Protein AF-A0A3D5AM61-F1 (afdb_monomer_lite)

pLDDT: mean 89.53, std 14.12, range [38.19, 98.19]

Foldseek 3Di:
DDPPPPPPPFDFDDWPDDWDDDDQKIWTWTDTPPDDIKIWIWGDDPVDIDTDAIGPQGPDPCCVVPPDPSRCVVRVD

Secondary structure (DSSP, 8-state):
-------------EE-SPPEEETTEEEEEEE-TTSPPEEEEEES-TTSPEEEEEES----HHHHHHS-HHHHHHTT-

Structure (mmCIF, N/CA/C/O backbone):
data_AF-A0A3D5AM61-F1
#
_entry.id   AF-A0A3D5AM61-F1
#
loop_
_atom_site.group_PDB
_atom_site.id
_atom_site.type_symbol
_atom_site.label_atom_id
_atom_site.label_alt_id
_atom_site.label_comp_id
_atom_site.label_asym_id
_atom_site.label_entity_id
_atom_site.label_seq_id
_atom_site.pdbx_PDB_ins_code
_atom_site.Cartn_x
_atom_site.Cartn_y
_atom_site.Cartn_z
_atom_site.occupancy
_atom_site.B_iso_or_equiv
_atom_site.auth_seq_id
_atom_site.auth_comp_id
_atom_site.auth_asym_id
_atom_site.auth_atom_id
_atom_site.pdbx_PDB_model_num
ATOM 1 N N . MET A 1 1 ? -35.073 -18.781 6.330 1.00 38.19 1 MET A N 1
ATOM 2 C CA . MET A 1 1 ? -34.783 -17.486 6.993 1.00 38.19 1 MET A CA 1
ATOM 3 C C . MET A 1 1 ? -33.310 -17.226 6.772 1.00 38.19 1 MET A C 1
ATOM 5 O O . MET A 1 1 ? -32.472 -17.488 7.625 1.00 38.19 1 MET A O 1
ATOM 9 N N . ASP A 1 2 ? -33.009 -16.868 5.538 1.00 43.91 2 ASP A N 1
ATOM 10 C CA . ASP A 1 2 ? -31.678 -16.872 4.964 1.00 43.91 2 ASP A CA 1
ATOM 11 C C . ASP A 1 2 ? -30.961 -15.596 5.399 1.00 43.91 2 ASP A C 1
ATOM 13 O O . ASP A 1 2 ? -31.422 -14.484 5.132 1.00 43.91 2 ASP A O 1
ATOM 17 N N . LEU A 1 3 ? -29.854 -15.753 6.127 1.00 55.06 3 LEU A N 1
ATOM 18 C CA . LEU A 1 3 ? -28.949 -14.660 6.466 1.00 55.06 3 LEU A CA 1
ATOM 19 C C . LEU A 1 3 ? -28.304 -14.159 5.170 1.00 55.06 3 LEU A C 1
ATOM 21 O O . LEU A 1 3 ? -27.220 -14.596 4.789 1.00 55.06 3 LEU A O 1
ATOM 25 N N . VAL A 1 4 ? -28.973 -13.228 4.486 1.00 55.88 4 VAL A N 1
ATOM 26 C CA . VAL A 1 4 ? -28.340 -12.364 3.488 1.00 55.88 4 VAL A CA 1
ATOM 27 C C . VAL A 1 4 ? -27.191 -11.650 4.194 1.00 55.88 4 VAL A C 1
A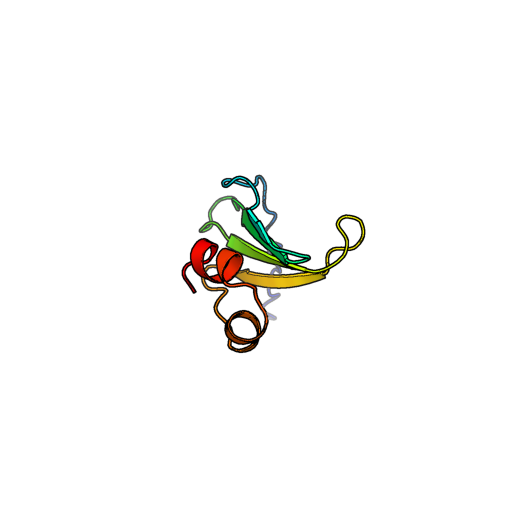TOM 29 O O . VAL A 1 4 ? -27.387 -10.713 4.970 1.00 55.88 4 VAL A O 1
ATOM 32 N N . LYS A 1 5 ? -25.971 -12.132 3.953 1.00 53.12 5 LYS A N 1
ATOM 33 C CA . LYS A 1 5 ? -24.730 -11.452 4.303 1.00 53.12 5 LYS A CA 1
ATOM 34 C C . LYS A 1 5 ? -24.732 -10.150 3.511 1.00 53.12 5 LYS A C 1
ATOM 36 O O . LYS A 1 5 ? -24.434 -10.150 2.324 1.00 53.12 5 LYS A O 1
ATOM 41 N N . ARG A 1 6 ? -25.154 -9.048 4.139 1.00 51.59 6 ARG A N 1
ATOM 42 C CA . ARG A 1 6 ? -24.986 -7.716 3.555 1.00 51.59 6 ARG A CA 1
ATOM 43 C C . ARG A 1 6 ? -23.491 -7.531 3.339 1.00 51.59 6 ARG A C 1
ATOM 45 O O . ARG A 1 6 ? -22.744 -7.374 4.301 1.00 51.59 6 ARG A O 1
ATOM 52 N N . GLU A 1 7 ? -23.052 -7.591 2.091 1.00 56.03 7 GLU A N 1
ATOM 53 C CA . GLU A 1 7 ? -21.727 -7.135 1.702 1.00 56.03 7 GLU A CA 1
ATOM 54 C C . GLU A 1 7 ? -21.724 -5.614 1.846 1.00 56.03 7 GLU A C 1
ATOM 56 O O . GLU A 1 7 ? -21.948 -4.871 0.894 1.00 56.03 7 GLU A O 1
ATOM 61 N N . THR A 1 8 ? -21.548 -5.127 3.076 1.00 57.34 8 THR A N 1
ATOM 62 C CA . THR A 1 8 ? -21.245 -3.719 3.309 1.00 57.34 8 THR A CA 1
ATOM 63 C C . THR A 1 8 ? -19.880 -3.481 2.691 1.00 57.34 8 THR A C 1
ATOM 65 O O . THR A 1 8 ? -18.850 -3.776 3.295 1.00 57.34 8 THR A O 1
ATOM 68 N N . THR A 1 9 ? -19.870 -3.014 1.448 1.00 66.38 9 THR A N 1
ATOM 69 C CA . THR A 1 9 ? -18.647 -2.642 0.753 1.00 66.38 9 THR A CA 1
ATOM 70 C C . THR A 1 9 ? -18.056 -1.465 1.518 1.00 66.38 9 THR A C 1
ATOM 72 O O . THR A 1 9 ? -18.575 -0.350 1.453 1.00 66.38 9 THR A O 1
ATOM 75 N N . ALA A 1 10 ? -17.012 -1.720 2.306 1.00 73.44 10 ALA A N 1
ATOM 76 C CA . ALA A 1 10 ? -16.254 -0.664 2.953 1.00 73.44 10 ALA A CA 1
ATOM 77 C C . ALA A 1 10 ? -15.678 0.230 1.851 1.00 73.44 10 ALA A C 1
ATOM 79 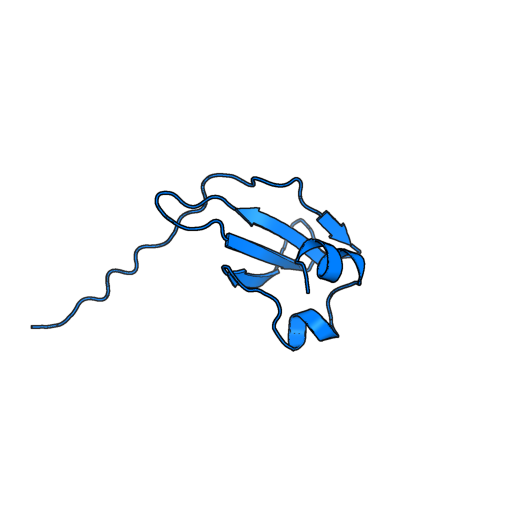O O . ALA A 1 10 ? -14.880 -0.225 1.031 1.00 73.44 10 ALA A O 1
ATOM 80 N N . ARG A 1 11 ? -16.134 1.483 1.790 1.00 83.75 11 ARG A N 1
ATOM 81 C CA . ARG A 1 11 ? -15.612 2.467 0.845 1.00 83.75 11 ARG A CA 1
ATOM 82 C C . ARG A 1 11 ? -14.628 3.365 1.577 1.00 83.75 11 ARG A C 1
ATOM 84 O O . ARG A 1 11 ? -15.061 4.120 2.449 1.00 83.75 11 ARG A O 1
ATOM 91 N N . PRO A 1 12 ? -13.333 3.289 1.243 1.00 84.06 12 PRO A N 1
ATOM 92 C CA . PRO A 1 12 ? -12.383 4.242 1.770 1.00 84.06 12 PRO A CA 1
ATOM 93 C C . PRO A 1 12 ? -12.702 5.645 1.250 1.00 84.06 12 PRO A C 1
ATOM 95 O O . PRO A 1 12 ? -13.082 5.814 0.090 1.00 84.06 12 PRO A O 1
ATOM 98 N N . THR A 1 13 ? -12.564 6.647 2.110 1.00 89.75 13 THR A N 1
ATOM 99 C CA . THR A 1 13 ? -12.875 8.049 1.790 1.00 89.75 13 THR A CA 1
ATOM 100 C C . THR A 1 13 ? -11.631 8.858 1.468 1.00 89.75 13 THR A C 1
ATOM 102 O O . THR A 1 13 ? -11.686 9.752 0.625 1.00 89.75 13 THR A O 1
ATOM 105 N N . LYS A 1 14 ? -10.508 8.566 2.129 1.00 89.94 14 LYS A N 1
ATOM 106 C CA . LYS A 1 14 ? -9.296 9.378 2.033 1.00 89.94 14 LYS A CA 1
ATOM 107 C C . LYS A 1 14 ? -8.045 8.575 2.379 1.00 89.94 14 LYS A C 1
ATOM 109 O O . LYS A 1 14 ? -8.079 7.737 3.272 1.00 89.94 14 LYS A O 1
ATOM 114 N N . ALA A 1 15 ? -6.930 8.882 1.717 1.00 89.44 15 ALA A N 1
ATOM 115 C CA . ALA A 1 15 ? -5.607 8.473 2.180 1.00 89.44 15 ALA A CA 1
ATOM 116 C C . ALA A 1 15 ? -5.128 9.394 3.316 1.00 89.44 15 ALA A C 1
ATOM 118 O O . ALA A 1 15 ? -5.067 10.616 3.151 1.00 89.44 15 ALA A O 1
ATOM 119 N N . VAL A 1 16 ? -4.800 8.818 4.470 1.00 90.00 16 VAL A N 1
ATOM 120 C CA . VAL A 1 16 ? -4.388 9.566 5.675 1.00 90.00 16 VAL A CA 1
ATOM 121 C C . VAL A 1 16 ? -2.883 9.736 5.795 1.00 90.00 16 VAL A C 1
ATOM 123 O O . VAL A 1 16 ? -2.429 10.667 6.454 1.00 90.00 16 VAL A O 1
ATOM 126 N N . VAL A 1 17 ? -2.112 8.885 5.120 1.00 88.56 17 VAL A N 1
ATOM 127 C CA . VAL A 1 17 ? -0.662 9.040 4.989 1.00 88.56 17 VAL A CA 1
ATOM 128 C C . VAL A 1 17 ? -0.305 9.305 3.536 1.00 88.56 17 VAL A C 1
ATOM 130 O O . VAL A 1 17 ? -0.913 8.740 2.620 1.00 88.56 17 VAL A O 1
ATOM 133 N N . THR A 1 18 ? 0.710 10.142 3.323 1.00 88.94 18 THR A N 1
ATOM 134 C CA . THR A 1 18 ? 1.328 10.283 2.004 1.00 88.94 18 THR A CA 1
ATOM 135 C C . THR A 1 18 ? 1.790 8.903 1.534 1.00 88.94 18 THR A C 1
ATOM 137 O O . THR A 1 18 ? 2.472 8.219 2.303 1.00 88.94 18 THR A O 1
ATOM 140 N N . PRO A 1 19 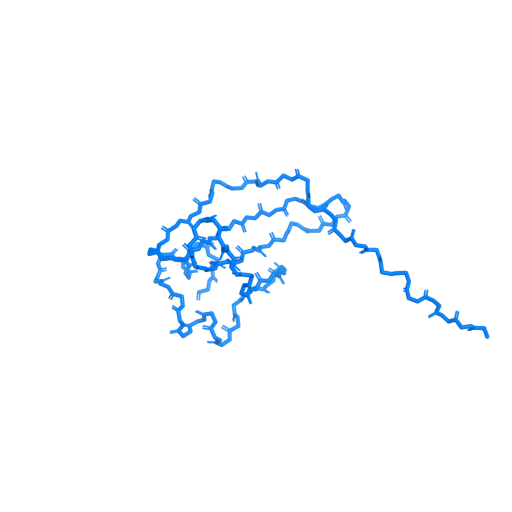? 1.428 8.469 0.312 1.00 89.69 19 PRO A N 1
ATOM 141 C CA . PRO A 1 19 ? 1.851 7.174 -0.195 1.00 89.69 19 PRO A CA 1
ATOM 142 C C . PRO A 1 19 ? 3.371 7.034 -0.163 1.00 89.69 19 PRO A C 1
ATOM 144 O O . PRO A 1 19 ? 4.099 7.907 -0.640 1.00 89.69 19 PRO A O 1
ATOM 147 N N . VAL A 1 20 ? 3.842 5.927 0.403 1.00 95.44 20 VAL A N 1
ATOM 148 C CA . VAL A 1 20 ? 5.256 5.559 0.390 1.00 95.44 20 VAL A CA 1
ATOM 149 C C . VAL A 1 20 ? 5.485 4.642 -0.798 1.00 95.44 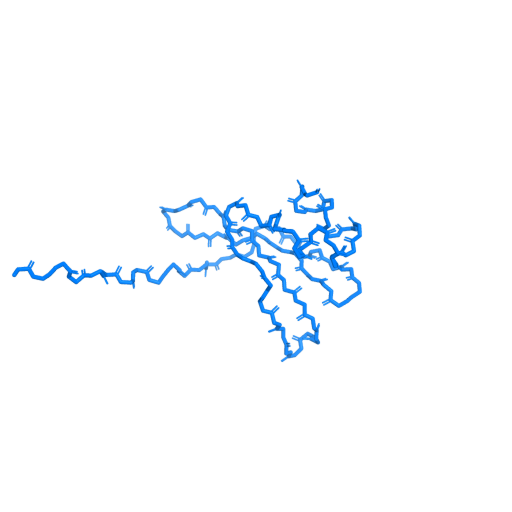20 VAL A C 1
ATOM 151 O O . VAL A 1 20 ? 4.800 3.629 -0.939 1.00 95.44 20 VAL A O 1
ATOM 154 N N . CYS A 1 21 ? 6.460 4.984 -1.635 1.00 94.88 21 CYS A N 1
ATOM 155 C CA . CYS A 1 21 ? 6.800 4.223 -2.832 1.00 94.88 21 CYS A CA 1
ATOM 156 C C . CYS A 1 21 ? 8.216 3.653 -2.709 1.00 94.88 21 CYS A C 1
ATOM 158 O O . CYS A 1 21 ? 9.137 4.358 -2.296 1.00 94.88 21 CYS A O 1
ATOM 160 N N . ALA A 1 2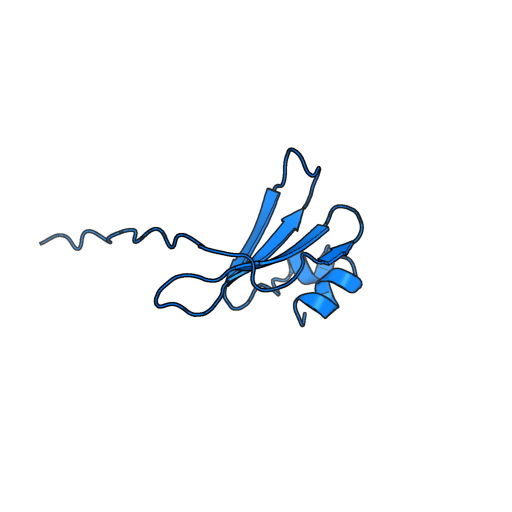2 ? 8.412 2.402 -3.119 1.00 96.50 22 ALA A N 1
ATOM 161 C CA . ALA A 1 22 ? 9.740 1.821 -3.295 1.00 96.50 22 ALA A CA 1
ATOM 162 C C . ALA A 1 22 ? 9.735 0.877 -4.500 1.00 96.50 22 ALA A C 1
ATOM 164 O O . ALA A 1 22 ? 9.033 -0.135 -4.510 1.00 96.50 22 ALA A O 1
ATOM 165 N N . GLY A 1 23 ? 10.512 1.206 -5.534 1.00 94.19 23 GLY A N 1
ATOM 166 C CA . GLY A 1 23 ? 10.423 0.500 -6.813 1.00 94.19 23 GLY A CA 1
ATOM 167 C C . GLY A 1 23 ? 9.003 0.578 -7.379 1.00 94.19 23 GLY A C 1
ATOM 168 O O . GLY A 1 23 ? 8.437 1.662 -7.469 1.00 94.19 23 GLY A O 1
ATOM 169 N N . ASN A 1 24 ? 8.420 -0.572 -7.723 1.00 95.69 24 ASN A N 1
ATOM 170 C CA . ASN A 1 24 ? 7.035 -0.671 -8.189 1.00 95.69 24 ASN A CA 1
ATOM 171 C C . ASN A 1 24 ? 6.021 -0.966 -7.068 1.00 95.69 24 ASN A C 1
ATOM 173 O O . ASN A 1 24 ? 4.895 -1.343 -7.377 1.00 95.69 24 ASN A O 1
ATOM 177 N N . TRP A 1 25 ? 6.398 -0.845 -5.791 1.00 97.75 25 TRP A N 1
ATOM 178 C CA . TRP A 1 25 ? 5.514 -1.062 -4.642 1.00 97.75 25 TRP A CA 1
ATOM 179 C C . TRP A 1 25 ? 5.055 0.254 -4.026 1.00 97.75 25 TRP A C 1
ATOM 181 O O . TRP A 1 25 ? 5.819 1.219 -3.964 1.00 97.75 25 TRP A O 1
ATOM 191 N N . HIS A 1 26 ? 3.830 0.249 -3.504 1.00 96.62 26 HIS A N 1
ATOM 192 C CA . HIS A 1 26 ? 3.207 1.402 -2.869 1.00 96.62 26 HIS A CA 1
ATOM 193 C C . HIS A 1 26 ? 2.495 0.978 -1.584 1.00 96.62 26 HIS A C 1
ATOM 195 O O . HIS A 1 26 ? 1.773 -0.022 -1.569 1.00 96.62 26 HIS A O 1
ATOM 201 N N . TYR A 1 27 ? 2.666 1.773 -0.534 1.00 97.44 27 TYR A N 1
ATOM 202 C CA . TYR A 1 27 ? 1.977 1.651 0.744 1.00 97.44 27 TYR A CA 1
ATOM 203 C C . TYR A 1 27 ? 1.192 2.928 1.043 1.00 97.44 27 TYR A C 1
ATOM 205 O O . TYR A 1 27 ? 1.696 4.038 0.860 1.00 97.44 27 TYR A O 1
ATOM 213 N N . THR A 1 28 ? -0.033 2.780 1.533 1.00 96.69 28 THR A N 1
ATOM 214 C CA . THR A 1 28 ? -0.813 3.879 2.106 1.00 96.69 28 THR A CA 1
ATOM 215 C C . THR A 1 28 ? -1.777 3.350 3.168 1.00 96.69 28 THR A C 1
ATOM 217 O O . THR A 1 28 ? -1.942 2.142 3.336 1.00 96.69 28 THR A O 1
ATOM 220 N N . VAL A 1 29 ? -2.431 4.268 3.869 1.00 97.06 29 VAL A N 1
ATOM 221 C CA . VAL A 1 29 ? -3.485 3.993 4.843 1.00 97.06 29 VAL A CA 1
ATOM 222 C C . VAL A 1 29 ? -4.719 4.760 4.404 1.00 97.06 29 VAL A C 1
ATOM 224 O O . VAL A 1 29 ? -4.640 5.964 4.146 1.00 97.06 29 VAL A O 1
ATOM 227 N N . LEU A 1 30 ? -5.846 4.065 4.311 1.00 95.50 30 LEU A N 1
ATOM 228 C CA . LEU A 1 30 ? -7.124 4.622 3.900 1.00 95.50 30 LEU A CA 1
ATOM 229 C C . LEU A 1 30 ? -8.090 4.695 5.086 1.00 95.50 30 LEU A C 1
ATOM 231 O O . LEU A 1 30 ? -8.316 3.701 5.775 1.00 95.50 30 LEU A O 1
ATOM 235 N N . GLU A 1 31 ? -8.702 5.857 5.293 1.00 94.88 31 GLU A N 1
ATOM 236 C CA . GLU A 1 31 ? -9.826 6.015 6.216 1.00 94.88 31 GLU A CA 1
ATOM 237 C C . GLU A 1 31 ? -11.065 5.324 5.655 1.00 94.88 31 GLU A C 1
ATOM 239 O O . GLU A 1 31 ? -11.391 5.479 4.476 1.00 94.88 31 GLU A O 1
ATOM 244 N N . VAL A 1 32 ? -11.782 4.606 6.517 1.00 93.12 32 VAL A N 1
ATOM 245 C CA . VAL A 1 32 ? -13.088 4.018 6.220 1.00 93.12 32 VAL A CA 1
ATOM 246 C C . VAL A 1 32 ? -14.071 4.508 7.288 1.00 93.12 32 VAL A C 1
ATOM 248 O O . VAL A 1 32 ? -13.780 4.353 8.475 1.00 93.12 32 VAL A O 1
ATOM 251 N N . PRO A 1 33 ? -15.227 5.085 6.910 1.00 91.94 33 PRO A N 1
ATOM 252 C CA . PRO A 1 33 ? -16.217 5.554 7.877 1.00 91.94 33 PRO A CA 1
ATOM 253 C C . PRO A 1 33 ? -16.632 4.456 8.860 1.00 91.94 33 PRO A C 1
ATOM 255 O O . PRO A 1 33 ? -16.901 3.325 8.450 1.00 91.94 33 PRO A O 1
ATOM 258 N N . ASP A 1 34 ? -16.677 4.802 10.149 1.00 90.75 34 ASP A N 1
ATOM 259 C CA . ASP A 1 34 ? -17.095 3.922 11.251 1.00 90.75 34 ASP A CA 1
ATOM 260 C C . ASP A 1 34 ? -16.281 2.615 11.374 1.00 90.75 34 ASP A C 1
ATOM 262 O O . ASP A 1 34 ? -16.775 1.597 11.878 1.00 90.75 34 ASP A O 1
ATOM 266 N N . LYS A 1 35 ? -15.033 2.615 10.885 1.00 90.00 35 LYS A N 1
ATOM 267 C CA . LYS A 1 35 ? -14.106 1.476 10.906 1.00 90.00 35 LYS A CA 1
ATOM 268 C C . LYS A 1 35 ? -12.686 1.925 11.241 1.00 90.00 35 LYS A C 1
ATOM 270 O O . LYS A 1 35 ? -12.332 3.092 11.110 1.00 90.00 35 LYS A O 1
ATOM 275 N N . GLU A 1 36 ? -11.868 0.960 11.648 1.00 92.25 36 GLU A N 1
ATOM 276 C CA . GLU A 1 36 ? -10.424 1.160 11.748 1.00 92.25 36 GLU A CA 1
ATOM 277 C C . GLU A 1 36 ? -9.831 1.445 10.351 1.00 92.25 36 GLU A C 1
ATOM 279 O O . GLU A 1 36 ? -10.289 0.840 9.371 1.00 92.25 36 GLU A O 1
ATOM 284 N N . PRO A 1 37 ? -8.845 2.358 10.225 1.00 94.06 37 PRO A N 1
ATOM 285 C CA . PRO A 1 37 ? -8.182 2.618 8.954 1.00 94.06 37 PRO A CA 1
ATOM 286 C C . PRO A 1 37 ? -7.557 1.351 8.371 1.00 94.06 37 PRO A C 1
ATOM 288 O O . PRO A 1 37 ? -6.986 0.527 9.084 1.00 94.06 37 PRO A O 1
ATOM 291 N N . LEU A 1 38 ? -7.640 1.211 7.053 1.00 96.38 38 LEU A N 1
ATOM 292 C CA . LEU A 1 38 ? -7.087 0.063 6.348 1.00 96.38 38 LEU A CA 1
ATOM 293 C C . LEU A 1 38 ? -5.712 0.408 5.799 1.00 96.38 38 LEU A C 1
ATOM 295 O O . LEU A 1 38 ? -5.557 1.375 5.054 1.00 96.38 38 LEU A O 1
ATOM 299 N N . GLN A 1 39 ? -4.727 -0.420 6.112 1.00 97.38 39 GLN A N 1
ATOM 300 C CA . GLN A 1 39 ? -3.456 -0.432 5.407 1.00 97.38 39 GLN A CA 1
ATOM 301 C C . GLN A 1 39 ? -3.661 -1.048 4.020 1.00 97.38 39 GLN A C 1
ATOM 303 O O . GLN A 1 39 ? -4.431 -2.000 3.854 1.00 97.38 39 GLN A O 1
ATOM 308 N N . VAL A 1 40 ? -2.976 -0.506 3.015 1.00 96.81 40 VAL A N 1
ATOM 309 C CA . VAL A 1 40 ? -3.093 -0.944 1.622 1.00 96.81 40 VAL A CA 1
ATOM 310 C C . VAL A 1 40 ? -1.712 -1.065 1.002 1.00 96.81 40 VAL A C 1
ATOM 312 O O . VAL A 1 40 ? -0.954 -0.096 0.950 1.00 96.81 40 VAL A O 1
ATOM 315 N N . LEU A 1 41 ? -1.419 -2.252 0.477 1.00 97.69 41 LEU A N 1
ATOM 316 C CA . LEU A 1 41 ? -0.233 -2.533 -0.318 1.00 97.69 41 LEU A CA 1
ATOM 317 C C . LEU A 1 41 ? -0.637 -2.815 -1.759 1.00 97.69 41 LEU A C 1
ATOM 319 O O . LEU A 1 41 ? -1.436 -3.715 -2.030 1.00 97.69 41 LEU A O 1
ATOM 323 N N . THR A 1 42 ? -0.049 -2.074 -2.692 1.00 96.75 42 THR A N 1
ATOM 324 C CA . THR A 1 42 ? -0.208 -2.312 -4.131 1.00 96.75 42 THR A CA 1
ATOM 325 C C . THR A 1 42 ? 1.147 -2.426 -4.816 1.00 96.75 42 THR A C 1
ATOM 327 O O . THR A 1 42 ? 2.164 -1.966 -4.291 1.00 96.75 42 THR A O 1
ATOM 330 N N . LYS A 1 43 ? 1.171 -3.042 -5.999 1.00 96.62 43 LYS A N 1
ATOM 331 C CA . LYS A 1 43 ? 2.365 -3.098 -6.846 1.00 96.62 43 LYS A CA 1
ATOM 332 C C . LYS A 1 43 ? 2.040 -2.971 -8.332 1.00 96.62 43 LYS A C 1
ATOM 334 O O . LYS A 1 43 ? 0.922 -3.270 -8.741 1.00 96.62 43 LYS A O 1
ATOM 339 N N . GLY A 1 44 ? 3.038 -2.613 -9.132 1.00 95.62 44 GLY A N 1
ATOM 340 C CA . GLY A 1 44 ? 2.945 -2.522 -10.591 1.00 95.62 44 GLY A CA 1
ATOM 341 C C . GLY A 1 44 ? 3.054 -1.090 -11.105 1.00 95.62 44 GLY A C 1
ATOM 342 O O . GLY A 1 44 ? 3.480 -0.191 -10.378 1.00 95.62 44 GLY A O 1
ATOM 343 N N . ASP A 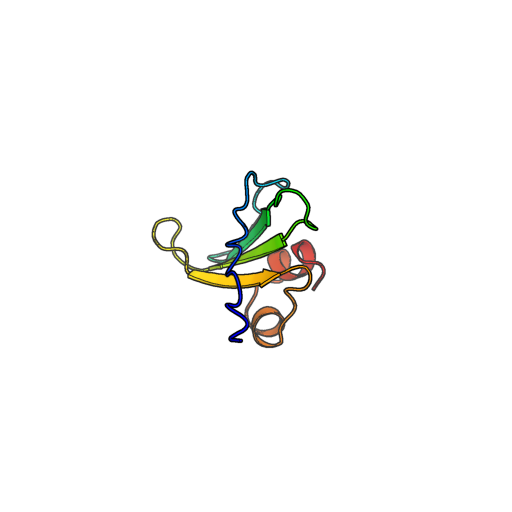1 45 ? 2.691 -0.900 -12.371 1.00 91.31 45 ASP A N 1
ATOM 344 C CA . ASP A 1 45 ? 2.695 0.410 -13.013 1.00 91.31 45 ASP A CA 1
ATOM 345 C C . ASP A 1 45 ? 1.665 1.353 -12.369 1.00 91.31 45 ASP A C 1
ATOM 347 O O . ASP A 1 45 ? 0.559 0.914 -12.044 1.00 91.31 45 ASP A O 1
ATOM 351 N N . PRO A 1 46 ? 1.950 2.663 -12.246 1.00 85.44 46 PRO A N 1
ATOM 352 C CA . PRO A 1 46 ? 1.009 3.627 -11.665 1.00 85.44 46 PRO A CA 1
ATOM 353 C C . PRO A 1 46 ? -0.349 3.687 -12.378 1.00 85.44 46 PRO A C 1
ATOM 355 O O . PRO A 1 46 ? -1.360 4.011 -11.760 1.00 85.44 46 PRO A O 1
ATOM 358 N N . ALA A 1 47 ? -0.382 3.359 -13.674 1.00 90.38 47 ALA A N 1
ATOM 359 C CA . ALA A 1 47 ? -1.607 3.289 -14.469 1.00 90.38 47 ALA A CA 1
ATOM 360 C C . ALA A 1 47 ? -2.355 1.943 -14.339 1.00 90.38 47 ALA A C 1
ATOM 362 O O . ALA A 1 47 ? -3.478 1.825 -14.825 1.00 90.38 47 ALA A O 1
ATOM 363 N N . ALA A 1 48 ? -1.746 0.930 -13.714 1.00 92.50 48 ALA A N 1
ATOM 364 C CA . ALA A 1 48 ? -2.254 -0.440 -13.638 1.00 92.50 48 ALA A CA 1
ATOM 365 C C . ALA A 1 48 ? -1.833 -1.130 -12.325 1.00 92.50 48 ALA A C 1
ATOM 367 O O . ALA A 1 48 ? -1.211 -2.196 -12.317 1.00 92.50 48 ALA A O 1
ATOM 368 N N . LEU A 1 49 ? -2.164 -0.506 -11.192 1.00 93.62 49 LEU A N 1
ATOM 369 C CA . LEU A 1 49 ? -1.829 -1.042 -9.875 1.00 93.62 49 LEU A CA 1
ATOM 370 C C . LEU A 1 49 ? -2.593 -2.337 -9.579 1.00 93.62 49 LEU A C 1
ATOM 372 O O . LEU A 1 49 ? -3.804 -2.436 -9.767 1.00 93.62 49 LEU A O 1
ATOM 376 N N . THR A 1 50 ? -1.877 -3.315 -9.034 1.00 96.19 50 THR A N 1
ATOM 377 C CA . THR A 1 50 ? -2.434 -4.561 -8.503 1.00 96.19 50 THR A CA 1
ATOM 378 C C . THR A 1 50 ? -2.488 -4.491 -6.983 1.00 96.19 50 THR A C 1
ATOM 380 O O . THR A 1 50 ? -1.478 -4.195 -6.340 1.00 96.19 50 THR A O 1
ATOM 383 N N . LEU A 1 51 ? -3.647 -4.798 -6.397 1.00 95.75 51 LEU A N 1
ATOM 384 C CA . LEU A 1 51 ? -3.790 -4.931 -4.948 1.00 95.75 51 LEU A CA 1
ATOM 385 C C . LEU A 1 51 ? -3.068 -6.193 -4.461 1.00 95.75 51 LEU A C 1
ATOM 387 O O . LEU A 1 51 ? -3.349 -7.290 -4.936 1.00 95.75 51 LEU A O 1
ATOM 391 N N . VAL A 1 52 ? -2.146 -6.034 -3.512 1.00 97.38 52 VAL A N 1
ATOM 392 C CA . VAL A 1 52 ? -1.389 -7.142 -2.908 1.00 97.38 52 VAL A CA 1
ATOM 393 C C . VAL A 1 52 ? -2.007 -7.551 -1.576 1.00 97.38 52 VAL A C 1
ATOM 395 O O . VAL A 1 52 ? -2.243 -8.733 -1.347 1.00 97.38 52 VAL A O 1
ATOM 398 N N . ALA A 1 53 ? -2.268 -6.578 -0.702 1.00 97.75 53 ALA A N 1
ATOM 399 C CA . ALA A 1 53 ? -2.887 -6.801 0.598 1.00 97.75 53 ALA A CA 1
ATOM 400 C C . ALA A 1 53 ? -3.685 -5.568 1.034 1.00 97.75 53 ALA A C 1
ATOM 402 O O . ALA A 1 53 ? -3.311 -4.432 0.735 1.00 97.75 53 ALA A O 1
ATOM 403 N N . VAL A 1 54 ? -4.779 -5.809 1.754 1.00 96.38 54 VAL A N 1
ATOM 404 C CA . VAL A 1 54 ? -5.615 -4.786 2.387 1.00 96.38 54 VAL A CA 1
ATOM 405 C C . VAL A 1 54 ? -6.091 -5.310 3.733 1.00 96.38 54 VAL A C 1
ATOM 407 O O . VAL A 1 54 ? -6.546 -6.450 3.824 1.00 96.38 54 VAL A O 1
ATOM 410 N N . GLY A 1 55 ? -5.998 -4.489 4.771 1.00 95.50 55 GLY A N 1
ATOM 411 C CA . GLY A 1 55 ? -6.431 -4.885 6.105 1.00 95.50 55 GLY A CA 1
ATOM 412 C C . GLY A 1 55 ? -5.834 -4.018 7.198 1.00 95.50 55 GLY A C 1
ATOM 413 O O . GLY A 1 55 ? -5.075 -3.091 6.934 1.00 95.50 55 GLY A O 1
ATOM 414 N N . THR A 1 56 ? -6.180 -4.333 8.438 1.00 95.00 56 THR A N 1
ATOM 415 C CA . THR A 1 56 ? -5.541 -3.739 9.620 1.00 95.00 56 THR A CA 1
ATOM 416 C C . THR A 1 56 ? -4.188 -4.400 9.916 1.00 95.00 56 THR A C 1
ATOM 418 O O . THR A 1 56 ? -3.309 -3.758 10.482 1.00 95.00 56 THR A O 1
ATOM 421 N N . ASP A 1 57 ? -3.983 -5.628 9.421 1.00 95.38 57 ASP A N 1
ATOM 422 C CA . ASP A 1 57 ? -2.695 -6.319 9.292 1.00 95.38 57 ASP A CA 1
ATOM 423 C C . ASP A 1 57 ? -2.494 -6.752 7.830 1.00 95.38 57 ASP A C 1
ATOM 425 O O . ASP A 1 57 ? -3.359 -7.391 7.226 1.00 95.38 57 ASP A O 1
ATOM 429 N N . VAL A 1 58 ? -1.354 -6.376 7.251 1.00 97.50 58 VAL A N 1
ATOM 430 C CA . VAL A 1 58 ? -0.991 -6.645 5.851 1.00 97.50 58 VAL A CA 1
ATOM 431 C C . VAL A 1 58 ? 0.296 -7.463 5.724 1.00 97.50 58 VAL A C 1
ATOM 433 O O . VAL A 1 58 ? 0.723 -7.764 4.608 1.00 97.50 58 VAL A O 1
ATOM 436 N N . CYS A 1 59 ? 0.914 -7.867 6.838 1.00 97.94 59 CYS A N 1
ATOM 437 C CA . CYS A 1 59 ? 2.240 -8.484 6.874 1.00 97.94 59 CYS A CA 1
ATOM 438 C C . CYS A 1 59 ? 2.220 -9.992 6.578 1.00 97.94 59 CYS A C 1
ATOM 440 O O . CYS A 1 59 ? 2.779 -10.803 7.326 1.00 97.94 59 CYS A O 1
ATOM 442 N N . THR A 1 60 ? 1.602 -10.375 5.458 1.00 96.56 60 THR A N 1
ATOM 443 C CA . THR A 1 60 ? 1.556 -11.762 4.981 1.00 96.56 60 THR A CA 1
ATOM 444 C C . THR A 1 60 ? 2.949 -12.276 4.608 1.00 96.56 60 THR A C 1
ATOM 446 O O . THR A 1 60 ? 3.890 -11.511 4.379 1.00 96.56 60 THR A O 1
ATOM 449 N N . VAL A 1 61 ? 3.090 -13.600 4.499 1.00 96.94 61 VAL A N 1
ATOM 450 C CA . VAL A 1 61 ? 4.356 -14.236 4.094 1.00 96.94 61 VAL A CA 1
ATOM 451 C C . VAL A 1 61 ? 4.847 -13.706 2.741 1.00 96.94 61 VAL A C 1
ATOM 453 O O . VAL A 1 61 ? 6.042 -13.471 2.570 1.00 96.94 61 VAL A O 1
ATOM 456 N N . ASP A 1 62 ? 3.950 -13.478 1.781 1.00 94.38 62 ASP A N 1
ATOM 457 C CA . ASP A 1 62 ? 4.331 -12.970 0.462 1.00 94.38 62 ASP A CA 1
ATOM 458 C C . ASP A 1 62 ? 4.761 -11.506 0.489 1.00 94.38 62 ASP A C 1
ATOM 460 O O . ASP A 1 62 ? 5.737 -11.158 -0.177 1.00 94.38 62 ASP A O 1
ATOM 464 N N . VAL A 1 63 ? 4.113 -10.673 1.309 1.00 97.75 63 VAL A N 1
ATOM 465 C CA . VAL A 1 63 ? 4.552 -9.291 1.544 1.00 97.75 63 VAL A CA 1
ATOM 466 C C . VAL A 1 63 ? 5.956 -9.284 2.140 1.00 97.75 63 VAL A C 1
ATOM 468 O O . VAL A 1 63 ? 6.846 -8.656 1.574 1.00 97.75 63 VAL A O 1
ATOM 471 N N . ARG A 1 64 ? 6.198 -10.058 3.205 1.00 98.00 64 ARG A N 1
ATOM 472 C CA . ARG A 1 64 ? 7.515 -10.145 3.864 1.00 98.00 64 ARG A CA 1
ATOM 473 C C . ARG A 1 64 ? 8.628 -10.644 2.940 1.00 98.00 64 ARG A C 1
ATOM 475 O O . ARG A 1 64 ? 9.777 -10.258 3.117 1.00 98.00 64 ARG A O 1
ATOM 482 N N . ARG A 1 65 ? 8.308 -11.506 1.968 1.00 97.75 65 ARG A N 1
ATOM 483 C CA . ARG A 1 65 ? 9.294 -12.043 1.016 1.00 97.75 65 ARG A CA 1
ATOM 484 C C . ARG A 1 65 ? 9.572 -11.135 -0.177 1.00 97.75 65 ARG A C 1
ATOM 486 O O . ARG A 1 65 ? 10.677 -11.187 -0.705 1.00 97.75 65 ARG A O 1
ATOM 493 N N . GLN A 1 66 ? 8.577 -10.389 -0.654 1.00 97.50 66 GLN A N 1
ATOM 494 C CA . GLN A 1 66 ? 8.655 -9.709 -1.954 1.00 97.50 66 GLN A CA 1
ATOM 495 C C . GLN A 1 66 ? 8.721 -8.183 -1.849 1.00 97.50 66 GLN A C 1
ATOM 497 O O . GLN A 1 66 ? 9.208 -7.542 -2.783 1.00 97.50 66 GLN A O 1
ATOM 502 N N . ALA A 1 67 ? 8.202 -7.590 -0.771 1.00 97.94 67 ALA A N 1
ATOM 503 C CA . ALA A 1 67 ? 8.171 -6.142 -0.632 1.00 97.94 67 ALA A CA 1
ATOM 504 C C . ALA A 1 67 ? 9.578 -5.588 -0.327 1.00 97.94 67 ALA A C 1
ATOM 506 O O . ALA A 1 67 ? 10.319 -6.177 0.462 1.00 97.94 67 ALA A O 1
ATOM 507 N N . PRO A 1 68 ? 9.962 -4.439 -0.911 1.00 98.19 68 PRO A N 1
ATOM 508 C CA . PRO A 1 68 ? 11.211 -3.765 -0.571 1.00 98.19 68 PRO A CA 1
ATOM 509 C C . PRO A 1 68 ? 11.263 -3.354 0.906 1.00 98.19 68 PRO A C 1
ATOM 511 O O . PRO A 1 68 ? 10.234 -3.023 1.495 1.00 98.19 68 PRO A O 1
ATOM 514 N N . THR A 1 69 ? 12.465 -3.252 1.481 1.00 97.44 69 THR A N 1
ATOM 515 C CA . THR A 1 69 ? 12.665 -2.882 2.897 1.00 97.44 69 THR A CA 1
ATOM 516 C C . THR A 1 69 ? 11.944 -1.592 3.292 1.00 97.44 69 THR A C 1
ATOM 518 O O . THR A 1 69 ? 11.355 -1.529 4.363 1.00 97.44 69 THR A O 1
ATOM 521 N N . GLY A 1 70 ? 11.928 -0.575 2.421 1.00 96.44 70 GLY A N 1
ATOM 522 C CA . GLY A 1 70 ? 11.213 0.678 2.696 1.00 96.44 70 GLY A CA 1
ATOM 523 C C . GLY A 1 70 ? 9.697 0.505 2.853 1.00 96.44 70 GLY A C 1
ATOM 524 O O . GLY A 1 70 ? 9.082 1.211 3.644 1.00 96.44 70 GLY A O 1
ATOM 525 N N . ILE A 1 71 ? 9.102 -0.460 2.148 1.00 98.06 71 ILE A N 1
ATOM 526 C CA . ILE A 1 71 ? 7.673 -0.785 2.252 1.00 98.06 71 ILE A CA 1
ATOM 527 C C . ILE A 1 71 ? 7.395 -1.591 3.517 1.00 98.06 71 ILE A C 1
ATOM 529 O O . ILE A 1 71 ? 6.424 -1.297 4.206 1.00 98.06 71 ILE A O 1
ATOM 533 N N . LEU A 1 72 ? 8.259 -2.559 3.843 1.00 98.19 72 LEU A N 1
ATOM 534 C CA . LEU A 1 72 ? 8.148 -3.335 5.082 1.00 98.19 72 LEU A CA 1
ATOM 535 C C . LEU A 1 72 ? 8.173 -2.410 6.304 1.00 98.19 72 LEU A C 1
ATOM 537 O O . LEU A 1 72 ? 7.232 -2.411 7.090 1.00 98.19 72 LEU A O 1
ATOM 541 N N . LEU A 1 73 ? 9.162 -1.512 6.368 1.00 97.38 73 LEU A N 1
ATOM 542 C CA . LEU A 1 73 ? 9.271 -0.525 7.442 1.00 97.38 73 LEU A CA 1
ATOM 543 C C . LEU A 1 73 ? 8.044 0.396 7.524 1.00 97.38 73 LEU A C 1
ATOM 545 O O . LEU A 1 73 ? 7.570 0.677 8.620 1.00 97.38 73 LEU A O 1
ATOM 549 N N . ALA A 1 74 ? 7.507 0.849 6.386 1.00 96.81 74 ALA A N 1
ATOM 550 C CA . ALA A 1 74 ? 6.326 1.713 6.367 1.00 96.81 74 ALA A CA 1
ATOM 551 C C . ALA A 1 74 ? 5.058 1.001 6.874 1.00 96.81 74 ALA A C 1
ATOM 553 O O . ALA A 1 74 ? 4.255 1.611 7.580 1.00 96.81 74 ALA A O 1
ATOM 554 N N . ALA A 1 75 ? 4.902 -0.284 6.545 1.00 96.62 75 ALA A N 1
ATOM 555 C CA . ALA A 1 75 ? 3.794 -1.132 6.985 1.00 96.62 75 ALA A CA 1
ATOM 556 C C . ALA A 1 75 ? 4.017 -1.759 8.375 1.00 96.62 75 ALA A C 1
ATOM 558 O O . ALA A 1 75 ? 3.194 -2.548 8.833 1.00 96.62 75 ALA A O 1
ATOM 559 N N . SER A 1 76 ? 5.127 -1.432 9.049 1.00 96.44 76 SER A N 1
ATOM 560 C CA . SER A 1 76 ? 5.545 -2.073 10.307 1.00 96.44 76 SER A CA 1
ATOM 561 C C . SER A 1 76 ? 5.602 -3.608 10.218 1.00 96.44 76 SER A C 1
ATOM 563 O O . SER A 1 76 ? 5.322 -4.314 11.190 1.00 96.44 76 SER A O 1
ATOM 565 N N . CYS A 1 77 ? 5.979 -4.109 9.039 1.00 95.94 77 CYS A N 1
ATOM 566 C CA . CYS A 1 77 ? 6.376 -5.487 8.793 1.00 95.94 77 CYS A CA 1
ATOM 567 C C . CYS A 1 77 ? 7.901 -5.624 8.964 1.00 95.94 77 CYS A C 1
ATOM 569 O O . CYS A 1 77 ? 8.294 -6.759 9.312 1.00 95.94 77 CYS A O 1
#

Radius of gyration: 14.12 Å; chains: 1; bounding box: 47×28×26 Å

Sequence (77 aa):
MDLVKRETTARPTKAVVTPVCAGNWHYTVLEVPDKEPLQVLTKGDPAALTLVAVGTDVCTVDVRRQAPTGILLAASC